Protein AF-A0A075K3S8-F1 (afdb_monomer)

Organism: NCBI:txid1217721

Structure (mmCIF, N/CA/C/O backbone):
data_AF-A0A075K3S8-F1
#
_entry.id   AF-A0A075K3S8-F1
#
loop_
_atom_site.group_PDB
_atom_site.id
_atom_site.type_symbol
_atom_site.label_atom_id
_atom_site.label_alt_id
_atom_site.label_comp_id
_atom_site.label_asym_id
_atom_site.label_entity_id
_atom_site.label_seq_id
_atom_site.pdbx_PDB_ins_code
_atom_site.Cartn_x
_atom_site.Cartn_y
_atom_site.Cartn_z
_atom_site.occupancy
_atom_site.B_iso_or_equiv
_atom_site.auth_seq_id
_atom_site.auth_comp_id
_atom_site.auth_asym_id
_atom_site.auth_atom_id
_atom_site.pdbx_PDB_model_num
ATOM 1 N N . MET A 1 1 ? 18.393 -5.728 -10.273 1.00 70.12 1 MET A N 1
ATOM 2 C CA . MET A 1 1 ? 17.230 -6.543 -10.683 1.00 70.12 1 MET A CA 1
ATOM 3 C C . MET A 1 1 ? 16.030 -5.610 -10.682 1.00 70.12 1 MET A C 1
ATOM 5 O O . MET A 1 1 ? 15.916 -4.858 -9.722 1.00 70.12 1 MET A O 1
ATOM 9 N N . ARG A 1 2 ? 15.239 -5.547 -11.760 1.00 83.88 2 ARG A N 1
ATOM 10 C CA . ARG A 1 2 ? 14.018 -4.724 -11.803 1.00 83.88 2 ARG A CA 1
ATOM 11 C C . ARG A 1 2 ? 12.812 -5.615 -11.543 1.00 83.88 2 ARG A C 1
ATOM 13 O O . ARG A 1 2 ? 12.834 -6.774 -11.951 1.00 83.88 2 ARG A O 1
ATOM 20 N N . TYR A 1 3 ? 11.816 -5.090 -10.844 1.00 85.81 3 TYR A N 1
ATOM 21 C CA . TYR A 1 3 ? 10.555 -5.789 -10.662 1.00 85.81 3 TYR A CA 1
ATOM 22 C C . TYR A 1 3 ? 9.729 -5.706 -11.934 1.00 85.81 3 TYR A C 1
ATOM 24 O O . TYR A 1 3 ? 9.619 -4.633 -12.525 1.00 85.81 3 TYR A O 1
ATOM 32 N N . SER A 1 4 ? 9.128 -6.827 -12.324 1.00 90.00 4 SER A N 1
ATOM 33 C CA . SER A 1 4 ? 8.062 -6.797 -13.317 1.00 90.00 4 SER A CA 1
ATOM 34 C C . SER A 1 4 ? 6.812 -6.149 -12.724 1.00 90.00 4 SER A C 1
ATOM 36 O O . SER A 1 4 ? 6.600 -6.145 -11.506 1.00 90.00 4 SER A O 1
ATOM 38 N N . ARG A 1 5 ? 5.934 -5.649 -13.592 1.00 90.25 5 ARG A N 1
ATOM 39 C CA . ARG A 1 5 ? 4.621 -5.143 -13.184 1.00 90.25 5 ARG A CA 1
ATOM 40 C C . ARG A 1 5 ? 3.805 -6.165 -12.390 1.00 90.25 5 ARG A C 1
ATOM 42 O O . ARG A 1 5 ? 3.142 -5.794 -11.430 1.00 90.25 5 ARG A O 1
ATOM 49 N N . GLU A 1 6 ? 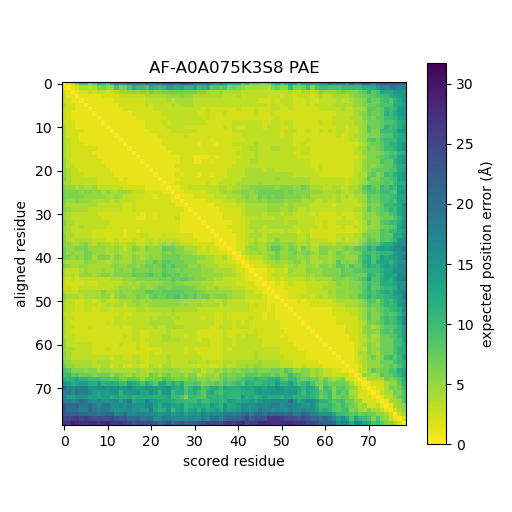3.887 -7.439 -12.759 1.00 91.81 6 GLU A N 1
ATOM 50 C CA . GLU A 1 6 ? 3.228 -8.541 -12.048 1.00 91.81 6 GLU A CA 1
ATOM 51 C C . GLU A 1 6 ? 3.759 -8.679 -10.614 1.00 91.81 6 GLU A C 1
ATOM 53 O O . GLU A 1 6 ? 2.982 -8.659 -9.666 1.00 91.81 6 GLU A O 1
ATOM 58 N N . GLN A 1 7 ? 5.082 -8.661 -10.431 1.00 91.19 7 GLN A N 1
ATOM 59 C CA . GLN A 1 7 ? 5.708 -8.706 -9.105 1.00 91.19 7 GLN A CA 1
ATOM 60 C C . GLN A 1 7 ? 5.387 -7.475 -8.245 1.00 91.19 7 GLN A C 1
ATOM 62 O O . GLN A 1 7 ? 5.410 -7.546 -7.015 1.00 91.19 7 GLN A O 1
ATOM 67 N N . LEU A 1 8 ? 5.151 -6.314 -8.860 1.00 90.94 8 LEU A N 1
ATOM 68 C CA . LEU A 1 8 ? 4.676 -5.129 -8.144 1.00 90.94 8 LEU A CA 1
ATOM 69 C C . LEU A 1 8 ? 3.194 -5.268 -7.775 1.00 90.94 8 LEU A C 1
ATOM 71 O O . LEU A 1 8 ? 2.813 -4.912 -6.664 1.00 90.94 8 LEU A O 1
ATOM 75 N N . ALA A 1 9 ? 2.368 -5.822 -8.664 1.00 91.75 9 ALA A N 1
ATOM 76 C CA . ALA A 1 9 ? 0.952 -6.070 -8.403 1.00 91.75 9 ALA A CA 1
ATOM 77 C C . ALA A 1 9 ? 0.741 -7.081 -7.265 1.00 91.75 9 ALA A C 1
ATOM 79 O O . ALA A 1 9 ? -0.089 -6.843 -6.391 1.00 91.75 9 ALA A O 1
ATOM 80 N N . GLU A 1 10 ? 1.536 -8.153 -7.213 1.00 92.62 10 GLU A N 1
ATOM 81 C CA . GLU A 1 10 ? 1.531 -9.117 -6.104 1.00 92.62 10 GLU A CA 1
ATOM 82 C C . GLU A 1 10 ? 1.849 -8.448 -4.762 1.00 92.62 10 GLU A C 1
ATOM 84 O O . GLU A 1 10 ? 1.184 -8.709 -3.761 1.00 92.62 10 GLU A O 1
ATOM 89 N N . ARG A 1 11 ? 2.821 -7.527 -4.741 1.00 91.00 11 ARG A N 1
ATOM 90 C CA . ARG A 1 11 ? 3.143 -6.745 -3.538 1.00 91.00 11 ARG A CA 1
ATO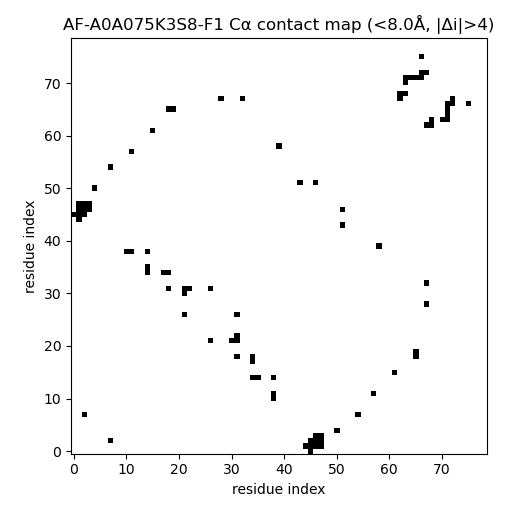M 91 C C . ARG A 1 11 ? 1.988 -5.855 -3.101 1.00 91.00 11 ARG A C 1
ATOM 93 O O . ARG A 1 11 ? 1.711 -5.784 -1.908 1.00 91.00 11 ARG A O 1
ATOM 100 N N . PHE A 1 12 ? 1.307 -5.202 -4.043 1.00 91.38 12 PHE A N 1
ATOM 101 C CA . PHE A 1 12 ? 0.113 -4.419 -3.724 1.00 91.38 12 PHE A CA 1
ATOM 102 C C . PHE A 1 12 ? -0.999 -5.286 -3.146 1.00 91.38 12 PHE A C 1
ATOM 104 O O . PHE A 1 12 ? -1.612 -4.886 -2.164 1.00 91.38 12 PHE A O 1
ATOM 111 N N . ALA A 1 13 ? -1.248 -6.463 -3.724 1.00 91.81 13 ALA A N 1
ATOM 112 C CA . ALA A 1 13 ? -2.265 -7.379 -3.219 1.00 91.81 13 ALA A CA 1
ATOM 113 C C . ALA A 1 13 ? -1.937 -7.868 -1.799 1.00 91.81 13 ALA A C 1
ATOM 115 O O . ALA A 1 13 ? -2.821 -7.914 -0.947 1.00 91.81 13 ALA A O 1
ATOM 116 N N . ALA A 1 14 ? -0.665 -8.176 -1.529 1.00 92.69 14 ALA A N 1
ATOM 117 C CA . ALA A 1 14 ? -0.209 -8.559 -0.197 1.00 92.69 14 ALA A CA 1
ATOM 118 C C . ALA A 1 14 ? -0.367 -7.417 0.821 1.00 92.69 14 ALA A C 1
ATOM 120 O O . ALA A 1 14 ? -0.872 -7.654 1.916 1.00 92.69 14 ALA A O 1
ATOM 121 N N . LEU A 1 15 ? 0.008 -6.183 0.456 1.00 91.94 15 LEU A N 1
ATOM 122 C CA . LEU A 1 15 ? -0.203 -5.023 1.326 1.00 91.94 15 LEU A CA 1
ATOM 123 C C . LEU A 1 15 ? -1.693 -4.792 1.595 1.00 91.94 15 LEU A C 1
ATOM 125 O O . LEU A 1 15 ? -2.075 -4.549 2.732 1.00 91.94 15 LEU A O 1
ATOM 129 N N . ASP A 1 16 ? -2.530 -4.838 0.560 1.00 92.31 16 ASP A N 1
ATOM 130 C CA . ASP A 1 16 ? -3.963 -4.573 0.695 1.00 92.31 16 ASP A CA 1
ATOM 131 C C . ASP A 1 16 ? -4.623 -5.578 1.646 1.00 92.31 16 ASP A C 1
ATOM 133 O O . ASP A 1 16 ? -5.381 -5.181 2.527 1.00 92.31 16 ASP A O 1
ATOM 137 N N . ALA A 1 17 ? -4.268 -6.861 1.530 1.00 93.38 17 ALA A N 1
ATOM 138 C CA . ALA A 1 17 ? -4.724 -7.895 2.452 1.00 93.38 17 ALA A CA 1
ATOM 139 C C . ALA A 1 17 ? -4.277 -7.629 3.899 1.00 93.38 17 ALA A C 1
ATOM 141 O O . ALA A 1 17 ? -5.070 -7.800 4.824 1.00 93.38 17 ALA A O 1
ATOM 142 N N . GLU A 1 18 ? -3.036 -7.182 4.098 1.00 94.44 18 GLU A N 1
ATOM 143 C CA . GLU A 1 18 ? -2.508 -6.867 5.427 1.00 94.44 18 GLU A CA 1
ATOM 144 C C . GLU A 1 18 ? -3.186 -5.637 6.044 1.00 94.44 18 GLU A C 1
ATOM 146 O O . GLU A 1 18 ? -3.589 -5.674 7.203 1.00 94.44 18 GLU A O 1
ATOM 151 N N . LEU A 1 19 ? -3.394 -4.569 5.272 1.00 92.19 19 LEU A N 1
ATOM 152 C CA . LEU A 1 19 ? -4.088 -3.371 5.749 1.00 92.19 19 LEU A CA 1
ATOM 153 C C . LEU A 1 19 ? -5.558 -3.657 6.079 1.00 92.19 19 LEU A C 1
ATOM 155 O O . LEU A 1 19 ? -6.064 -3.164 7.084 1.00 92.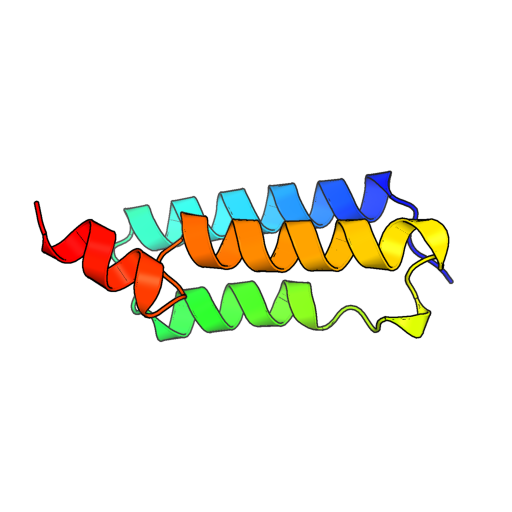19 19 LEU A O 1
ATOM 159 N N . LEU A 1 20 ? -6.234 -4.502 5.290 1.00 92.00 20 LEU A N 1
ATOM 160 C CA . LEU A 1 20 ? -7.584 -4.973 5.614 1.00 92.00 20 LEU A CA 1
ATOM 161 C C . LEU A 1 20 ? -7.611 -5.784 6.915 1.00 92.00 20 LEU A C 1
ATOM 163 O O . LEU A 1 20 ? -8.537 -5.627 7.709 1.00 92.00 20 LEU A O 1
ATOM 167 N N . ARG A 1 21 ? -6.605 -6.637 7.141 1.00 94.69 21 ARG A N 1
ATOM 168 C CA . ARG A 1 21 ? -6.470 -7.414 8.380 1.00 94.69 21 ARG A CA 1
ATOM 169 C C . ARG A 1 21 ? -6.269 -6.494 9.587 1.00 94.69 21 ARG A C 1
ATOM 171 O O . ARG A 1 21 ? -6.994 -6.629 10.565 1.00 94.69 21 ARG A O 1
ATOM 178 N N . LEU A 1 22 ? -5.347 -5.537 9.491 1.00 92.81 22 LEU A N 1
ATOM 179 C CA . LEU A 1 22 ? -5.072 -4.551 10.541 1.00 92.81 22 LEU A CA 1
ATOM 180 C C . LEU A 1 22 ? -6.299 -3.685 10.849 1.00 92.81 22 LEU A C 1
ATOM 182 O O . LEU A 1 22 ? -6.630 -3.476 12.013 1.00 92.81 22 LEU A O 1
ATOM 186 N N . ALA A 1 23 ? -7.023 -3.242 9.820 1.00 87.75 23 ALA A N 1
ATOM 187 C CA . ALA A 1 23 ? -8.266 -2.498 10.000 1.00 87.75 23 ALA A CA 1
ATOM 188 C C . ALA A 1 23 ? -9.353 -3.336 10.696 1.00 87.75 23 ALA A C 1
ATOM 190 O O . ALA A 1 23 ? -10.082 -2.814 11.531 1.00 87.75 23 ALA A O 1
ATOM 191 N N . ALA A 1 24 ? -9.456 -4.633 10.389 1.00 91.94 24 ALA A N 1
ATOM 192 C CA . ALA A 1 24 ? -10.397 -5.536 11.056 1.00 91.94 24 ALA A CA 1
ATOM 193 C C . ALA A 1 24 ? -10.035 -5.822 12.526 1.00 91.94 24 ALA A C 1
ATOM 195 O O . ALA A 1 24 ? -10.897 -6.239 13.298 1.00 91.94 24 ALA A O 1
ATOM 196 N N . GLU A 1 25 ? -8.775 -5.611 12.906 1.00 93.94 25 GLU A N 1
ATOM 197 C CA . GLU A 1 25 ? -8.262 -5.757 14.271 1.00 93.94 25 GLU A CA 1
ATOM 198 C C . GLU A 1 25 ? -8.284 -4.437 15.064 1.00 93.94 25 GLU A C 1
ATOM 200 O O . GLU A 1 25 ? -7.789 -4.407 16.190 1.00 93.94 25 GLU A O 1
ATOM 205 N N . ASP A 1 26 ? -8.848 -3.359 14.499 1.00 89.75 26 ASP A N 1
ATOM 206 C CA . ASP A 1 26 ? -8.789 -1.995 15.049 1.00 89.75 26 ASP A CA 1
ATOM 207 C C . ASP A 1 26 ? -7.349 -1.574 15.412 1.00 89.75 26 ASP A C 1
ATOM 209 O O . ASP A 1 26 ? -7.098 -0.901 16.418 1.00 89.75 26 ASP A O 1
ATOM 213 N N . ALA A 1 27 ? -6.379 -1.996 14.592 1.00 91.44 27 ALA A N 1
ATOM 214 C CA . ALA A 1 27 ? -4.977 -1.679 14.807 1.00 91.44 27 ALA A CA 1
ATOM 215 C C . ALA A 1 27 ? -4.743 -0.154 14.775 1.00 91.44 27 ALA A C 1
ATOM 217 O O . ALA A 1 27 ? -5.402 0.570 14.016 1.00 91.44 27 ALA A O 1
ATOM 218 N N . PRO A 1 28 ? -3.800 0.362 15.581 1.00 88.38 28 PRO A N 1
ATOM 219 C CA . PRO A 1 28 ? -3.452 1.775 15.569 1.00 88.38 28 PRO A CA 1
ATOM 220 C C . PRO A 1 28 ? -2.911 2.209 14.201 1.00 88.38 28 PRO A C 1
ATOM 222 O O . PRO A 1 28 ? -2.270 1.438 13.492 1.00 88.38 28 PRO A O 1
ATOM 225 N N . GLU A 1 29 ? -3.103 3.488 13.862 1.00 86.38 29 GLU A N 1
ATOM 226 C CA . GLU A 1 29 ? -2.647 4.074 12.588 1.00 86.38 29 GLU A CA 1
ATOM 227 C C . GLU A 1 29 ? -1.145 3.833 12.332 1.00 86.38 29 GLU A C 1
ATOM 229 O O . GLU A 1 29 ? -0.730 3.646 11.191 1.00 86.38 29 GLU A O 1
ATOM 234 N N . GLU A 1 30 ? -0.334 3.784 13.392 1.00 89.88 30 GLU A N 1
ATOM 235 C CA . GLU A 1 30 ? 1.102 3.487 13.331 1.00 89.88 30 GLU A CA 1
ATOM 236 C C . GLU A 1 30 ? 1.400 2.114 12.709 1.00 89.88 30 GLU A C 1
ATOM 238 O O . GLU A 1 30 ? 2.326 2.002 11.905 1.00 89.88 30 GLU A O 1
ATOM 243 N N . ASP A 1 31 ? 0.587 1.095 13.000 1.00 91.25 31 ASP A N 1
ATOM 244 C CA . ASP A 1 31 ? 0.758 -0.250 12.441 1.00 91.25 31 ASP A CA 1
ATOM 245 C C . ASP A 1 31 ? 0.387 -0.280 10.953 1.00 91.25 31 ASP A C 1
ATOM 247 O O . ASP A 1 31 ? 1.057 -0.934 10.147 1.00 91.25 31 ASP A O 1
ATOM 251 N N . LEU A 1 32 ? -0.637 0.485 10.555 1.00 90.38 32 LEU A N 1
ATOM 252 C CA . LEU A 1 32 ? -1.008 0.637 9.148 1.00 90.38 32 LEU A CA 1
ATOM 253 C C . LEU A 1 32 ? 0.104 1.354 8.369 1.00 90.38 32 LEU A C 1
ATOM 255 O O . LEU A 1 32 ? 0.458 0.933 7.264 1.00 90.38 32 LEU A O 1
ATOM 259 N N . TRP A 1 33 ? 0.694 2.406 8.945 1.00 90.25 33 TRP A N 1
ATOM 260 C CA . TRP A 1 33 ? 1.843 3.090 8.351 1.00 90.25 33 TRP A CA 1
ATOM 261 C C . TRP A 1 33 ? 3.067 2.189 8.263 1.00 90.25 33 TRP A C 1
ATOM 263 O O . TRP A 1 33 ? 3.708 2.160 7.214 1.00 90.25 33 TRP A O 1
ATOM 273 N N . ALA A 1 34 ? 3.355 1.405 9.301 1.00 91.31 34 ALA A N 1
ATOM 274 C CA . ALA A 1 34 ? 4.453 0.450 9.280 1.00 91.31 34 ALA A CA 1
ATOM 275 C C . ALA A 1 34 ? 4.280 -0.566 8.139 1.00 91.31 34 ALA A C 1
ATOM 277 O O . ALA A 1 34 ? 5.214 -0.777 7.362 1.00 91.31 34 ALA A O 1
ATOM 278 N N . ALA A 1 35 ? 3.087 -1.144 7.966 1.00 91.81 35 ALA A N 1
ATOM 279 C CA . ALA A 1 35 ? 2.800 -2.041 6.844 1.00 91.81 35 ALA A CA 1
ATOM 280 C C . ALA A 1 35 ? 2.971 -1.334 5.485 1.00 91.81 35 ALA A C 1
ATOM 282 O O . ALA A 1 35 ? 3.576 -1.882 4.560 1.00 91.81 35 ALA A O 1
ATOM 283 N N . PHE A 1 36 ? 2.506 -0.089 5.371 1.00 89.94 36 PHE A N 1
ATOM 284 C CA . PHE A 1 36 ? 2.624 0.709 4.152 1.00 89.94 36 PHE A CA 1
ATOM 285 C C . PHE A 1 36 ? 4.081 1.048 3.791 1.00 89.94 36 PHE A C 1
ATOM 287 O O . PHE A 1 36 ? 4.479 0.944 2.627 1.00 89.94 36 PHE A O 1
ATOM 294 N N . GLU A 1 37 ? 4.911 1.404 4.773 1.00 89.19 37 GLU A N 1
ATOM 295 C CA . GLU A 1 37 ? 6.334 1.698 4.577 1.00 89.19 37 GLU A CA 1
ATOM 296 C C . GLU A 1 37 ? 7.093 0.508 3.982 1.00 89.19 37 GLU A C 1
ATOM 298 O O . GLU A 1 37 ? 7.948 0.698 3.113 1.00 89.19 37 GLU A O 1
ATOM 303 N N . HIS A 1 38 ? 6.739 -0.723 4.367 1.00 85.75 38 HIS A N 1
ATOM 304 C CA . HIS A 1 38 ? 7.345 -1.932 3.803 1.00 85.75 38 HIS A CA 1
ATOM 305 C C . HIS A 1 38 ? 7.103 -2.060 2.292 1.00 85.75 38 HIS A C 1
ATOM 307 O O . HIS A 1 38 ? 7.974 -2.552 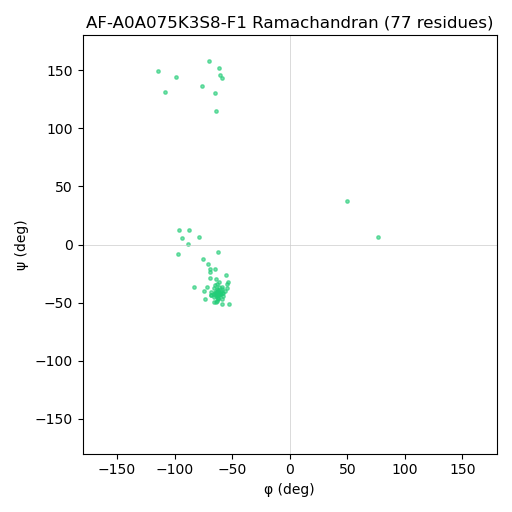1.570 1.00 85.75 38 HIS A O 1
ATOM 313 N N . LEU A 1 39 ? 5.960 -1.582 1.787 1.00 83.75 39 LEU A N 1
ATOM 314 C CA . LEU A 1 39 ? 5.696 -1.514 0.350 1.00 83.75 39 LEU A CA 1
ATOM 315 C C . LEU A 1 39 ? 6.502 -0.389 -0.317 1.00 83.75 39 LEU A C 1
ATOM 317 O O . LEU A 1 39 ? 7.113 -0.602 -1.366 1.00 83.75 39 LEU A O 1
ATOM 321 N N . VAL A 1 40 ? 6.501 0.811 0.268 1.00 83.25 40 VAL A N 1
ATOM 322 C CA . VA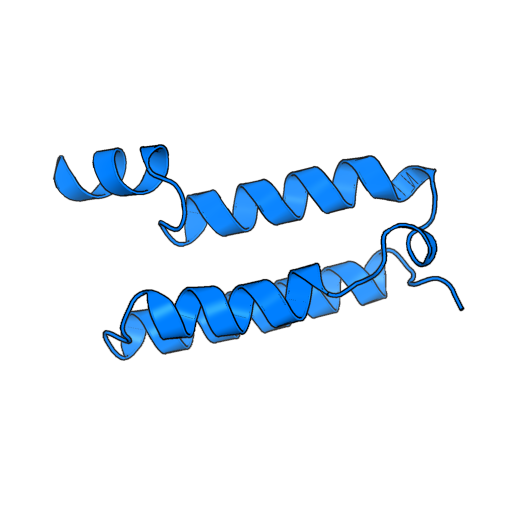L A 1 40 ? 7.140 2.001 -0.329 1.00 83.25 40 VAL A CA 1
ATOM 323 C C . VAL A 1 40 ? 8.667 1.911 -0.311 1.00 83.25 40 VAL A C 1
ATOM 325 O O . VAL A 1 40 ? 9.333 2.578 -1.101 1.00 83.25 40 VAL A O 1
ATOM 328 N N . HIS A 1 41 ? 9.237 1.020 0.503 1.00 85.81 41 HIS A N 1
ATOM 329 C CA . HIS A 1 41 ? 10.674 0.761 0.534 1.00 85.81 41 HIS A CA 1
ATOM 330 C C . HIS A 1 41 ? 11.244 0.216 -0.793 1.00 85.81 41 HIS A C 1
ATOM 332 O O . HIS A 1 41 ? 12.459 0.093 -0.939 1.00 85.81 41 HIS A O 1
ATOM 338 N N . VAL A 1 42 ? 10.412 -0.100 -1.793 1.00 82.31 42 VAL A N 1
ATOM 339 C CA . VAL A 1 42 ? 10.882 -0.448 -3.141 1.00 82.31 42 VAL A CA 1
ATOM 340 C C . VAL A 1 42 ? 11.586 0.759 -3.782 1.00 82.31 42 VAL A C 1
ATOM 342 O O . VAL A 1 42 ? 10.935 1.755 -4.105 1.00 82.31 42 VAL A O 1
ATOM 345 N N . PRO A 1 43 ? 12.904 0.689 -4.062 1.00 83.94 43 PRO A N 1
ATOM 346 C CA . PRO A 1 43 ? 13.593 1.805 -4.694 1.00 83.94 43 PRO A CA 1
ATOM 347 C C . PRO A 1 43 ? 13.044 2.027 -6.105 1.00 83.94 43 PRO A C 1
ATOM 349 O O . PRO A 1 43 ? 13.034 1.094 -6.907 1.00 83.94 43 PRO A O 1
ATOM 352 N N . THR A 1 44 ? 12.691 3.264 -6.463 1.00 82.50 44 THR A N 1
ATOM 353 C CA . THR A 1 44 ? 12.179 3.626 -7.804 1.00 82.50 44 THR A CA 1
ATOM 354 C C . THR A 1 44 ? 13.121 3.212 -8.944 1.00 82.50 44 THR A C 1
ATOM 356 O O . THR A 1 44 ? 12.689 2.960 -10.068 1.00 82.50 44 THR A O 1
ATOM 359 N N . ALA A 1 45 ? 14.426 3.104 -8.670 1.00 85.94 45 ALA A N 1
ATOM 360 C CA . ALA A 1 45 ? 15.421 2.597 -9.619 1.00 85.94 45 ALA A CA 1
ATOM 361 C C . ALA A 1 45 ? 15.222 1.110 -9.989 1.00 85.94 45 ALA A C 1
ATOM 363 O O . ALA A 1 45 ? 15.688 0.670 -11.041 1.00 85.94 45 ALA A O 1
ATOM 364 N N . SER A 1 46 ? 14.513 0.359 -9.145 1.00 88.06 46 SER A N 1
ATOM 365 C CA . SER A 1 46 ? 14.145 -1.047 -9.339 1.00 88.06 46 SER A CA 1
ATOM 366 C C . SER A 1 46 ? 12.821 -1.217 -10.091 1.00 88.06 46 SER A C 1
ATOM 368 O O . SER A 1 46 ? 12.402 -2.348 -10.311 1.00 88.06 46 SER A O 1
ATOM 370 N N . ILE A 1 47 ? 12.168 -0.121 -10.486 1.00 89.06 47 ILE A N 1
ATOM 371 C CA . ILE A 1 47 ? 10.919 -0.112 -11.253 1.00 89.06 47 ILE A CA 1
ATOM 372 C C . ILE A 1 47 ? 11.231 0.360 -12.672 1.00 89.06 47 ILE A C 1
ATOM 374 O O . ILE A 1 47 ? 11.914 1.380 -12.863 1.00 89.06 47 ILE A O 1
ATOM 378 N N . ASP A 1 48 ? 10.745 -0.386 -13.665 1.00 90.19 48 ASP A N 1
ATOM 379 C CA . ASP A 1 48 ? 10.870 -0.000 -15.067 1.00 90.19 48 ASP A CA 1
ATOM 380 C C . ASP A 1 48 ? 10.217 1.354 -15.330 1.00 90.19 48 ASP A C 1
ATOM 382 O O . ASP A 1 48 ? 9.204 1.713 -14.734 1.00 90.19 48 ASP A O 1
ATOM 386 N N . HIS A 1 49 ? 10.842 2.142 -16.205 1.00 88.06 49 HIS A N 1
ATOM 387 C CA . HIS A 1 49 ? 10.459 3.535 -16.423 1.00 88.06 49 HIS A CA 1
ATOM 388 C C . HIS A 1 49 ? 8.979 3.680 -16.804 1.00 88.06 49 HIS A C 1
ATOM 390 O O . HIS A 1 49 ? 8.299 4.562 -16.279 1.00 88.06 49 HIS A O 1
ATOM 396 N N . ASP A 1 50 ? 8.484 2.772 -17.645 1.00 89.75 50 ASP A N 1
ATOM 397 C CA . ASP A 1 50 ? 7.107 2.770 -18.144 1.00 89.75 50 ASP A CA 1
ATOM 398 C C . ASP A 1 50 ? 6.079 2.434 -17.050 1.00 89.75 50 ASP A C 1
ATOM 400 O O . ASP A 1 50 ? 4.933 2.879 -17.118 1.00 89.75 50 ASP A O 1
ATOM 404 N N . ASP A 1 51 ? 6.502 1.743 -15.988 1.00 91.88 51 ASP A N 1
ATOM 405 C CA . ASP A 1 51 ? 5.646 1.345 -14.868 1.00 91.88 51 ASP A CA 1
ATOM 406 C C . ASP A 1 51 ? 5.728 2.303 -13.670 1.00 91.88 51 ASP A C 1
ATOM 408 O O . ASP A 1 51 ? 4.925 2.198 -12.746 1.00 91.88 51 ASP A O 1
ATOM 412 N N . ARG A 1 52 ? 6.647 3.279 -13.658 1.00 89.62 52 ARG A N 1
ATOM 413 C CA . ARG A 1 52 ? 6.808 4.210 -12.519 1.00 89.62 52 ARG A CA 1
ATOM 414 C C . ARG A 1 52 ? 5.574 5.055 -12.254 1.00 89.62 52 ARG A C 1
ATOM 416 O O . ARG A 1 52 ? 5.256 5.328 -11.100 1.00 89.62 52 ARG A O 1
ATOM 423 N N . ARG A 1 53 ? 4.903 5.506 -13.315 1.00 91.69 53 ARG A N 1
ATOM 424 C CA . ARG A 1 53 ? 3.662 6.272 -13.172 1.00 91.69 53 ARG A CA 1
ATOM 425 C C . ARG A 1 53 ? 2.582 5.406 -12.537 1.00 91.69 53 ARG A C 1
ATOM 427 O O . ARG A 1 53 ? 1.985 5.817 -11.549 1.00 91.69 53 ARG A O 1
ATOM 434 N N . TRP A 1 54 ? 2.393 4.207 -13.082 1.00 92.50 54 TRP A N 1
ATOM 435 C CA . TRP A 1 54 ? 1.444 3.239 -12.551 1.00 92.50 54 TRP A CA 1
ATOM 436 C C . TRP A 1 54 ? 1.761 2.905 -11.086 1.00 92.50 54 TRP A C 1
ATOM 438 O O . TRP A 1 54 ? 0.868 2.945 -10.253 1.00 92.50 54 TRP A O 1
ATOM 448 N N . TRP A 1 55 ? 3.032 2.688 -10.736 1.00 90.50 55 TRP A N 1
ATOM 449 C CA . TRP A 1 55 ? 3.466 2.471 -9.354 1.00 90.50 55 TRP A CA 1
ATOM 450 C C . TRP A 1 55 ? 2.981 3.575 -8.410 1.00 90.50 55 TRP A C 1
ATOM 452 O O . TRP A 1 55 ? 2.352 3.279 -7.396 1.00 90.50 55 TRP A O 1
ATOM 462 N N . TRP A 1 56 ? 3.221 4.843 -8.751 1.00 90.69 56 TRP A N 1
ATOM 463 C CA . TRP A 1 56 ? 2.778 5.958 -7.913 1.00 90.69 56 TRP A CA 1
ATOM 464 C C . TRP A 1 56 ? 1.256 6.055 -7.817 1.00 90.69 56 TRP A C 1
ATOM 466 O O . TRP A 1 56 ? 0.738 6.283 -6.727 1.00 90.69 56 TRP A O 1
ATOM 476 N N . GLU A 1 57 ? 0.535 5.836 -8.919 1.00 92.44 57 GLU A N 1
ATOM 477 C CA . GLU A 1 57 ? -0.934 5.793 -8.916 1.00 92.44 57 GLU A CA 1
ATOM 478 C C . GLU A 1 57 ? -1.457 4.719 -7.947 1.00 92.44 57 GLU A C 1
ATOM 480 O O . GLU A 1 57 ? -2.373 4.983 -7.169 1.00 92.44 57 GLU A O 1
ATOM 485 N N . GLN A 1 58 ? -0.828 3.543 -7.916 1.00 91.31 58 GLN A N 1
ATOM 486 C CA . GLN A 1 58 ? -1.193 2.473 -6.991 1.00 91.31 58 GLN A CA 1
ATOM 487 C C . GLN A 1 58 ? -0.878 2.812 -5.524 1.00 91.31 58 GLN A C 1
ATOM 489 O O . GLN A 1 58 ? -1.699 2.520 -4.654 1.00 91.31 58 GLN A O 1
ATOM 494 N N . VAL A 1 59 ? 0.270 3.443 -5.240 1.00 89.81 59 VAL A N 1
ATOM 495 C CA . VAL A 1 59 ? 0.630 3.915 -3.888 1.00 89.81 59 VAL A CA 1
ATOM 496 C C . VAL A 1 59 ? -0.428 4.894 -3.378 1.00 89.81 59 VAL A C 1
ATOM 498 O O . VAL A 1 59 ? -0.985 4.683 -2.303 1.00 89.81 59 VAL A O 1
ATOM 501 N N . TYR A 1 60 ? -0.773 5.919 -4.163 1.00 89.19 60 TYR A N 1
ATOM 502 C CA . TYR A 1 60 ? -1.786 6.899 -3.761 1.00 89.19 60 TYR A CA 1
ATOM 503 C C . TYR A 1 60 ? -3.173 6.276 -3.584 1.00 89.19 60 TYR A C 1
ATOM 505 O O . TYR A 1 60 ? -3.840 6.551 -2.587 1.00 89.19 60 TYR A O 1
ATOM 513 N N . ALA A 1 61 ? -3.586 5.397 -4.501 1.00 89.38 61 ALA A N 1
ATOM 514 C CA . ALA A 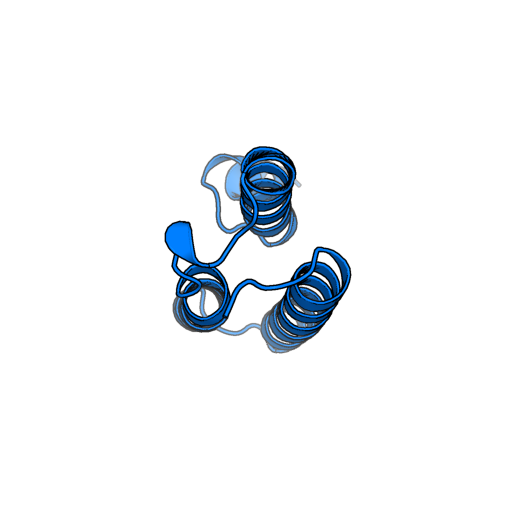1 61 ? -4.868 4.705 -4.399 1.00 89.38 61 ALA A CA 1
ATOM 515 C C . ALA A 1 61 ? -4.961 3.829 -3.137 1.00 89.38 61 ALA A C 1
ATOM 517 O O . ALA A 1 61 ? -6.027 3.738 -2.528 1.00 89.38 61 ALA A O 1
ATOM 518 N N . ALA A 1 62 ? -3.859 3.193 -2.727 1.00 88.81 62 ALA A N 1
ATOM 519 C CA . ALA A 1 62 ? -3.805 2.417 -1.492 1.00 88.81 62 ALA A CA 1
ATOM 520 C C . ALA A 1 62 ? -3.919 3.316 -0.247 1.00 88.81 62 ALA A C 1
ATOM 522 O O . ALA A 1 62 ? -4.697 3.001 0.651 1.00 88.81 62 ALA A O 1
ATOM 523 N N . MET A 1 63 ? -3.225 4.461 -0.213 1.00 88.62 63 MET A N 1
ATOM 524 C CA . MET A 1 63 ? -3.344 5.414 0.902 1.00 88.62 63 MET A CA 1
ATOM 525 C C . MET A 1 63 ? -4.770 5.945 1.056 1.00 88.62 63 MET A C 1
ATOM 527 O O . MET A 1 63 ? -5.278 6.039 2.170 1.00 88.62 63 MET A O 1
ATOM 531 N N . GLU A 1 64 ? -5.420 6.293 -0.056 1.00 89.19 64 GLU A N 1
ATOM 532 C CA . GLU A 1 64 ? -6.790 6.807 -0.042 1.00 89.19 64 GLU A CA 1
ATOM 533 C C . GLU A 1 64 ? -7.788 5.744 0.434 1.00 89.19 64 GLU A C 1
ATOM 535 O O . GLU A 1 64 ? -8.622 6.021 1.296 1.00 89.19 64 GLU A O 1
ATOM 540 N N . ARG A 1 65 ? -7.672 4.510 -0.074 1.00 87.69 65 ARG A N 1
ATOM 541 C CA . ARG A 1 65 ? -8.547 3.391 0.305 1.00 87.69 65 ARG A CA 1
ATOM 542 C C . ARG A 1 65 ? -8.482 3.071 1.795 1.00 87.69 65 ARG A C 1
ATOM 544 O O . ARG A 1 65 ? -9.514 2.781 2.391 1.00 87.69 65 ARG A O 1
ATOM 551 N N . HIS A 1 66 ? -7.285 3.131 2.373 1.00 86.56 66 HIS A N 1
ATOM 552 C CA . HIS A 1 66 ? -7.028 2.745 3.763 1.00 86.56 66 HIS A CA 1
ATOM 553 C C . HIS A 1 66 ? -7.043 3.916 4.743 1.00 86.56 66 HIS A C 1
ATOM 555 O O . HIS A 1 66 ? -6.630 3.772 5.887 1.00 86.56 66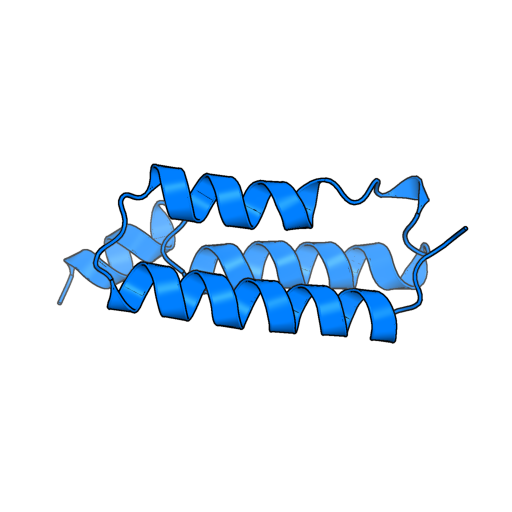 HIS A O 1
ATOM 561 N N . GLY A 1 67 ? -7.526 5.092 4.332 1.00 84.19 67 GLY A N 1
ATOM 562 C CA . GLY A 1 67 ? -7.681 6.200 5.273 1.00 84.19 67 GLY A CA 1
ATOM 563 C C . GLY A 1 67 ? -6.377 6.915 5.638 1.00 84.19 67 GLY A C 1
ATOM 564 O O . GLY A 1 67 ? -6.415 7.816 6.469 1.00 84.19 67 GLY A O 1
ATOM 565 N N . LEU A 1 68 ? -5.251 6.590 4.996 1.00 82.75 68 LEU A N 1
ATOM 566 C CA . LEU A 1 68 ? -3.914 7.117 5.315 1.00 82.75 68 LEU A CA 1
ATOM 567 C C . LEU A 1 68 ? -3.661 8.528 4.762 1.00 82.75 68 LEU A C 1
ATOM 569 O O . LEU A 1 68 ? -2.554 9.059 4.837 1.00 82.75 68 LEU A O 1
ATOM 573 N N . THR A 1 69 ? -4.682 9.167 4.192 1.00 77.44 69 THR A N 1
ATOM 574 C CA . THR A 1 69 ? -4.644 10.583 3.823 1.00 77.44 69 THR A CA 1
ATOM 575 C C . THR A 1 69 ? -5.631 11.394 4.657 1.00 77.44 69 THR A C 1
ATOM 577 O O . THR A 1 69 ? -6.718 10.943 5.019 1.00 77.44 69 THR A O 1
ATOM 580 N N . GLU A 1 70 ? -5.290 12.657 4.898 1.00 69.94 70 GLU A N 1
ATOM 581 C CA . GLU A 1 70 ? -6.187 13.624 5.537 1.00 69.94 70 GLU A CA 1
ATOM 582 C C . GLU A 1 70 ? -7.542 13.741 4.803 1.00 69.94 70 GLU A C 1
ATOM 584 O O . GLU A 1 70 ? -8.588 13.915 5.426 1.00 69.94 70 GLU A O 1
ATOM 589 N N . LEU A 1 71 ? -7.530 13.591 3.473 1.00 62.25 71 LEU A N 1
ATOM 590 C CA . LEU A 1 71 ? -8.717 13.575 2.614 1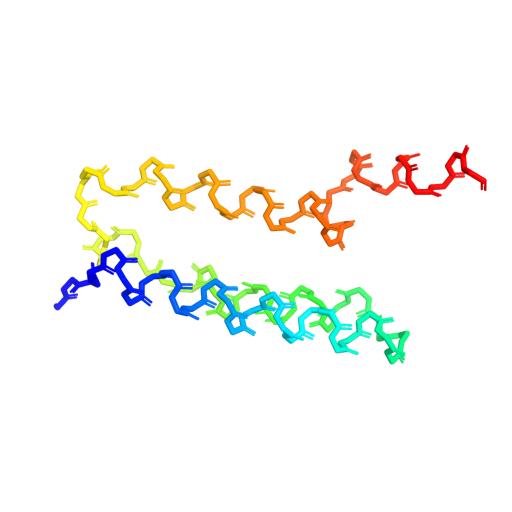.00 62.25 71 LEU A CA 1
ATOM 591 C C . LEU A 1 71 ? -9.610 12.359 2.881 1.00 62.25 71 LEU A C 1
ATOM 593 O O . LEU A 1 71 ? -10.811 12.518 3.106 1.00 62.25 71 LEU A O 1
ATOM 597 N N . SER A 1 72 ? -9.027 11.162 2.917 1.00 60.69 72 SER A N 1
ATOM 598 C CA . SER A 1 72 ? -9.759 9.926 3.207 1.00 60.69 72 SER A CA 1
ATOM 599 C C . SER A 1 72 ? -10.312 9.903 4.634 1.00 60.69 72 SER A C 1
ATOM 601 O O . SER A 1 72 ? -11.437 9.456 4.841 1.00 60.69 72 SER A O 1
ATOM 603 N N . ARG A 1 73 ? -9.597 10.479 5.615 1.00 64.94 73 ARG A N 1
ATOM 604 C CA . ARG A 1 73 ? -10.105 10.611 6.993 1.00 64.94 73 ARG A CA 1
ATOM 605 C C . ARG A 1 73 ? -11.353 11.483 7.065 1.00 64.94 73 ARG A C 1
ATOM 607 O O . ARG A 1 73 ? -12.345 11.086 7.668 1.00 64.94 73 ARG A O 1
ATOM 614 N N . ARG A 1 74 ? -11.347 12.637 6.392 1.00 67.38 74 ARG A N 1
ATOM 615 C CA . ARG A 1 74 ? -12.510 13.543 6.353 1.00 67.38 74 ARG A CA 1
ATOM 616 C C . ARG A 1 74 ? -13.730 12.912 5.681 1.00 67.38 74 ARG A C 1
ATOM 618 O O . ARG A 1 74 ? -14.850 13.175 6.109 1.00 67.38 74 ARG A O 1
ATOM 625 N N . ALA A 1 75 ? -13.526 12.066 4.670 1.00 60.84 75 ALA A N 1
ATOM 626 C CA . ALA A 1 75 ? -14.604 11.313 4.027 1.00 60.84 75 ALA A CA 1
ATOM 627 C C . ALA A 1 75 ? -15.201 10.217 4.935 1.00 60.84 75 ALA A C 1
ATOM 629 O O . ALA A 1 75 ? -16.383 9.890 4.813 1.00 60.84 75 ALA A O 1
ATOM 630 N N . SER A 1 76 ? -14.407 9.664 5.855 1.00 59.84 76 SER A N 1
ATOM 631 C CA . SER A 1 76 ? 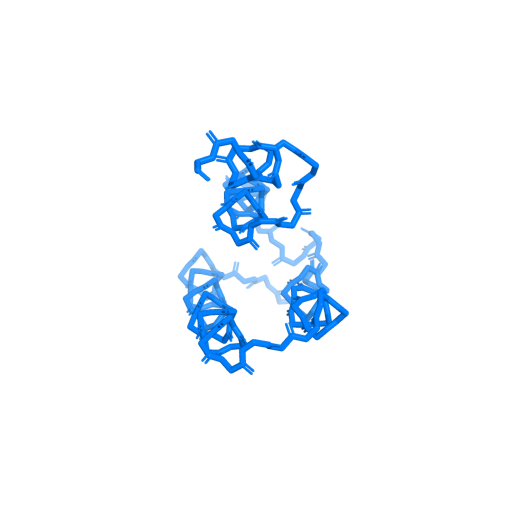-14.854 8.658 6.826 1.00 59.84 76 SER A CA 1
ATOM 632 C C . SER A 1 76 ? -15.525 9.268 8.062 1.00 59.84 76 SER A C 1
ATOM 634 O O . SER A 1 76 ? -16.512 8.716 8.532 1.00 59.84 76 SER A O 1
ATOM 636 N N . SER A 1 77 ? -15.060 10.424 8.553 1.00 58.53 77 SER A N 1
ATOM 637 C CA . SER A 1 77 ? -15.644 11.125 9.715 1.00 58.53 77 SER A CA 1
ATOM 638 C C . SER A 1 77 ? -16.959 11.862 9.425 1.00 58.53 77 SER A C 1
ATOM 640 O O . SER A 1 77 ? -17.619 12.321 10.352 1.00 58.53 77 SER A O 1
ATOM 642 N N . GLY A 1 78 ? -17.326 12.030 8.153 1.00 52.91 78 GLY A N 1
ATOM 643 C CA . GLY A 1 78 ? -18.558 12.709 7.736 1.00 52.91 78 GLY A CA 1
ATOM 644 C C . GLY A 1 78 ? -19.796 11.808 7.650 1.00 52.91 78 GLY A C 1
ATOM 645 O O . GLY A 1 78 ? -20.776 12.225 7.034 1.00 52.91 78 GLY A O 1
ATOM 646 N N . ARG A 1 79 ? -19.741 10.584 8.188 1.00 45.97 79 ARG A N 1
ATOM 647 C CA . ARG A 1 79 ? -20.818 9.586 8.134 1.00 45.97 79 ARG A CA 1
ATOM 648 C C . ARG A 1 79 ? -21.426 9.308 9.501 1.00 45.97 79 ARG A C 1
ATOM 650 O O . ARG A 1 79 ? -20.649 9.205 10.471 1.00 45.97 79 ARG A O 1
#

Nearest PDB structures (foldseek):
  5lcy-assembly1_C  TM=4.797E-01  e=9.654E+00  Salmonella enterica subsp. enterica serovar Typhimurium
  4c0e-assembly2_B  TM=4.424E-01  e=9.654E+00  Thermochaetoides thermophila

pLDDT: mean 85.42, std 10.54, range [45.97, 94.69]

Solvent-accessible surface area (backbone atoms only — not comparable to full-atom values): 4615 Å² total; per-residue (Å²): 127,66,53,51,71,65,62,50,50,54,50,50,54,54,46,52,54,48,49,52,50,40,59,76,67,69,52,57,69,68,58,51,48,53,57,50,48,68,63,65,66,59,57,70,89,33,40,48,78,87,49,48,62,56,51,51,53,51,53,54,53,50,33,46,75,70,42,74,32,78,67,33,40,55,66,60,73,75,111

Mean predicted aligned error: 5.33 Å

Sequence (79 aa):
MRYSREQLAERFAALDAELLRLAAEDAPEEDLWAAFEHLVHVPTASIDHDDRRWWWEQVYAAMERHGLTELSRRASSGR

Radius of gyration: 13.48 Å; Cα contacts (8 Å, |Δi|>4): 46; chains: 1; bounding box: 38×23×34 Å

Secondary structure (DSSP, 8-state):
-PBPHHHHHHHHHHHHHHHHHHHHTT--HHHHHHHHHHHHTS-GGGB-GGGHHHHHHHHHHHHHHTT-SHHHHHHHHT-

Foldseek 3Di:
DADDPVNLVVLLVVLLVVLVVCVVVVHDPVVNVVSLVVSVPPPLVNYDPVCSVVSVVSSVVSCLVSVVDPVNVVVVVVD